Protein AF-A0A519KVG0-F1 (afdb_monomer_lite)

Secondary structure (DSSP, 8-state):
---------S--PPPEEE-----SSHHHHHHHHHHHHHHGGGTEEE-

Radius of gyration: 14.84 Å; chains: 1; bounding box: 24×31×38 Å

pLDDT: mean 82.71, std 15.0, range [50.72, 96.12]

Sequence (47 aa):
MTDTLVPPSGKQAAPKRLFIKTYGCQMNVYDSERMADVLRPLGYAQT

Foldseek 3Di:
DCPPDDDPDDDPDAAAEDEDDFDDDPVSVVVSVVVQVVCVVVRHDYD

Structure (mmCIF, N/CA/C/O backbone):
data_AF-A0A519KVG0-F1
#
_entry.id   AF-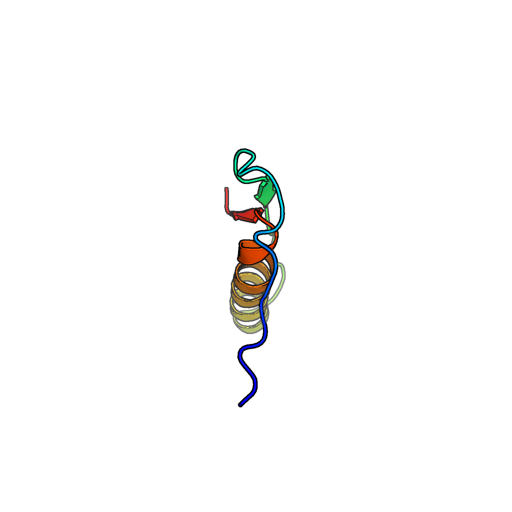A0A519KVG0-F1
#
loop_
_atom_site.group_PDB
_atom_site.id
_atom_site.type_symbol
_atom_site.label_atom_id
_atom_site.label_alt_id
_atom_site.label_comp_id
_atom_site.label_asym_id
_atom_site.label_entity_id
_atom_site.label_seq_id
_atom_site.pdbx_PDB_ins_code
_atom_site.Cartn_x
_atom_site.Cartn_y
_atom_site.Cartn_z
_atom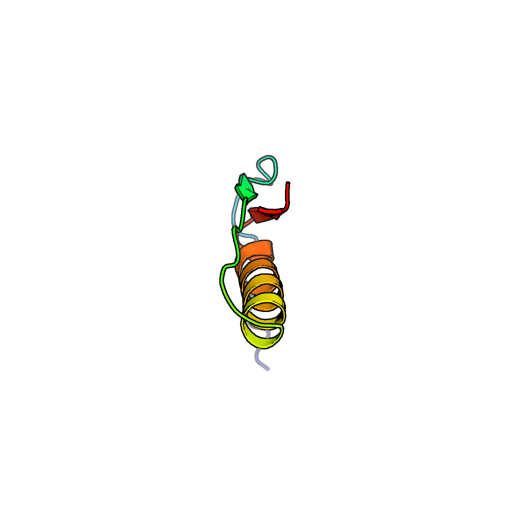_site.occupancy
_atom_site.B_iso_or_equiv
_atom_site.auth_seq_id
_atom_site.auth_comp_id
_atom_site.auth_asym_id
_atom_site.auth_atom_id
_atom_site.pdbx_PDB_model_num
ATOM 1 N N . MET A 1 1 ? -8.304 -22.895 28.104 1.00 52.12 1 MET A N 1
ATOM 2 C CA . MET A 1 1 ? -8.546 -21.673 28.894 1.00 52.12 1 MET A CA 1
ATOM 3 C C . MET A 1 1 ? -7.366 -20.742 28.691 1.00 52.12 1 MET A C 1
ATOM 5 O O . MET A 1 1 ? -6.403 -20.853 29.428 1.00 52.12 1 MET A O 1
ATOM 9 N N . THR A 1 2 ? -7.413 -19.891 27.674 1.00 50.72 2 THR A N 1
ATOM 10 C CA . THR A 1 2 ? -6.497 -18.748 27.521 1.00 50.72 2 THR A CA 1
ATOM 11 C C . THR A 1 2 ? -7.162 -17.785 26.547 1.00 50.72 2 THR A C 1
ATOM 13 O O . THR A 1 2 ? -6.841 -17.725 25.365 1.00 50.72 2 THR A O 1
ATOM 16 N N . ASP A 1 3 ? -8.180 -17.100 27.060 1.00 55.28 3 ASP A N 1
ATOM 17 C CA . ASP A 1 3 ? -8.742 -15.919 26.420 1.00 55.28 3 ASP A CA 1
ATOM 18 C C . ASP A 1 3 ? -7.743 -14.785 26.674 1.00 55.28 3 ASP A C 1
ATOM 20 O O . ASP A 1 3 ? -7.695 -14.189 27.753 1.00 55.28 3 ASP A O 1
ATOM 24 N N . THR A 1 4 ? -6.806 -14.610 25.743 1.00 63.00 4 THR A N 1
ATOM 25 C CA . THR A 1 4 ? -5.820 -13.533 25.815 1.00 63.00 4 THR A CA 1
ATOM 26 C C . THR A 1 4 ? -6.541 -12.232 25.491 1.00 63.00 4 THR A C 1
ATOM 28 O O . THR A 1 4 ? -6.659 -11.843 24.330 1.00 63.00 4 THR A O 1
ATOM 31 N N . LEU A 1 5 ? -7.043 -11.572 26.534 1.00 66.94 5 LEU A N 1
ATOM 32 C CA . LEU A 1 5 ? -7.638 -10.244 26.468 1.00 66.94 5 LEU A CA 1
ATOM 33 C C . LEU A 1 5 ? -6.589 -9.234 25.981 1.00 66.94 5 LEU A C 1
ATOM 35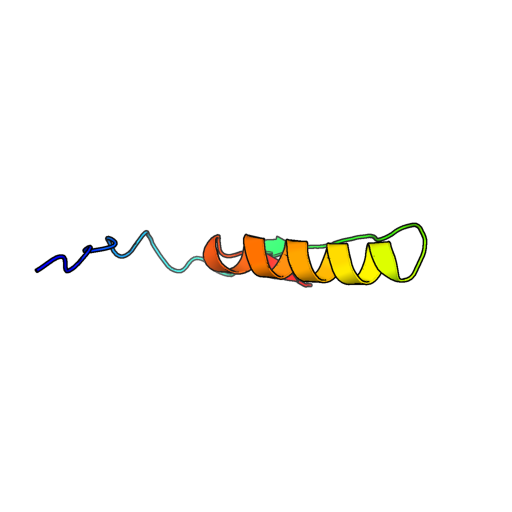 O O . LEU A 1 5 ? -5.788 -8.713 26.758 1.00 66.94 5 LEU A O 1
ATOM 39 N N . VAL A 1 6 ? -6.594 -8.953 24.679 1.00 63.47 6 VAL A N 1
ATOM 40 C CA . VAL A 1 6 ? -5.957 -7.759 24.121 1.00 63.47 6 VAL A CA 1
ATOM 41 C C . VAL A 1 6 ? -6.788 -6.558 24.584 1.00 63.47 6 VAL A C 1
ATOM 43 O O . VAL A 1 6 ? -7.979 -6.496 24.270 1.00 63.47 6 VAL A O 1
ATOM 46 N N . PRO A 1 7 ? -6.217 -5.600 25.336 1.00 60.78 7 PRO A N 1
ATOM 47 C CA . PRO A 1 7 ? -6.940 -4.382 25.667 1.00 60.78 7 PRO A CA 1
ATOM 48 C C . PRO A 1 7 ? -7.247 -3.620 24.367 1.00 60.78 7 PRO A C 1
ATOM 50 O O . PRO A 1 7 ? -6.396 -3.584 23.472 1.00 60.78 7 PRO A O 1
ATOM 53 N N . PRO A 1 8 ? -8.430 -2.993 24.225 1.00 59.84 8 PRO A N 1
ATOM 54 C CA . PRO A 1 8 ? -8.712 -2.130 23.087 1.00 59.84 8 PRO A CA 1
ATOM 55 C C . PRO A 1 8 ? -7.812 -0.893 23.186 1.00 59.84 8 PRO A C 1
ATOM 57 O O . PRO A 1 8 ? -8.108 0.083 23.877 1.00 59.84 8 PRO A O 1
ATOM 60 N N . SER A 1 9 ? -6.657 -0.965 22.532 1.00 59.22 9 SER A N 1
ATOM 61 C CA . SER A 1 9 ? -5.683 0.115 22.468 1.00 59.22 9 SER A CA 1
ATOM 62 C C . SER A 1 9 ? -6.277 1.309 21.725 1.00 59.22 9 SER A C 1
ATOM 64 O O . SER A 1 9 ? -6.383 1.279 20.508 1.00 59.22 9 SER A O 1
ATOM 66 N N . GLY A 1 10 ? -6.631 2.343 22.495 1.00 56.69 10 GLY A N 1
ATOM 67 C CA . GLY A 1 10 ? -6.486 3.766 22.174 1.00 56.69 10 GLY A CA 1
ATOM 68 C C . GLY A 1 10 ? -7.244 4.312 20.960 1.00 56.69 10 GLY A C 1
ATOM 69 O O . GLY A 1 10 ? -7.018 3.890 19.837 1.00 56.69 10 GLY A O 1
ATOM 70 N N . LYS A 1 11 ? -8.083 5.332 21.207 1.00 56.72 11 LYS A N 1
ATOM 71 C CA . LYS A 1 11 ? -8.639 6.319 20.251 1.00 56.72 11 LYS A CA 1
ATOM 72 C C . LYS A 1 11 ? -8.299 6.048 18.777 1.00 56.72 11 LYS A C 1
ATOM 74 O O . LYS A 1 11 ? -7.166 6.285 18.364 1.00 56.72 11 LYS A O 1
ATOM 79 N N . GLN A 1 12 ? -9.310 5.681 17.986 1.00 62.53 12 GLN A N 1
ATOM 80 C CA . GLN A 1 12 ? -9.267 5.705 16.519 1.00 62.53 12 GLN A CA 1
ATOM 81 C C . GLN A 1 12 ? -9.018 7.146 16.040 1.00 62.53 12 GLN A C 1
ATOM 83 O O . GLN A 1 12 ? -9.935 7.892 15.705 1.00 62.53 12 GLN A O 1
ATOM 88 N N . ALA A 1 13 ? -7.762 7.579 16.096 1.00 66.56 13 ALA A N 1
ATOM 89 C CA . ALA A 1 13 ? -7.291 8.763 15.410 1.00 66.56 13 ALA A CA 1
ATOM 90 C C . ALA A 1 13 ? -7.301 8.467 13.906 1.00 66.56 13 ALA A C 1
ATOM 92 O O . ALA A 1 13 ? -7.133 7.316 13.497 1.00 66.56 13 ALA A O 1
ATOM 93 N N . ALA A 1 14 ? -7.510 9.501 13.090 1.00 75.31 14 ALA A N 1
ATOM 94 C CA . ALA A 1 14 ? -7.452 9.368 11.639 1.00 75.31 14 ALA A CA 1
ATOM 95 C C . ALA A 1 14 ? -6.168 8.623 11.216 1.00 75.31 14 ALA A C 1
ATOM 97 O O . ALA A 1 14 ? -5.112 8.851 11.822 1.00 75.31 14 ALA A O 1
ATOM 98 N N . PRO A 1 15 ? -6.242 7.736 10.206 1.00 82.06 15 PRO A N 1
ATOM 99 C CA . PRO A 1 15 ? -5.105 6.923 9.816 1.00 82.06 15 PRO A CA 1
ATOM 100 C C . PRO A 1 15 ? -3.919 7.809 9.430 1.00 82.06 15 PRO A C 1
ATOM 102 O O . PRO A 1 15 ? -4.042 8.773 8.668 1.00 82.06 15 PRO A O 1
ATOM 105 N N . LYS A 1 16 ? -2.753 7.484 9.984 1.00 89.19 16 LYS A N 1
ATOM 106 C CA . LYS A 1 16 ? -1.483 8.132 9.676 1.00 89.19 16 LYS A CA 1
ATOM 107 C C . LYS A 1 16 ? -1.125 7.819 8.230 1.00 89.19 16 LYS A C 1
ATOM 109 O O . LYS A 1 16 ? -1.092 6.663 7.823 1.00 89.19 16 LYS A O 1
ATOM 114 N N . ARG A 1 17 ? -0.843 8.859 7.455 1.00 92.06 17 ARG A N 1
ATOM 115 C CA . ARG A 1 17 ? -0.462 8.729 6.047 1.00 92.06 17 ARG A CA 1
ATOM 116 C C . ARG A 1 17 ? 0.914 8.072 5.921 1.00 92.06 17 ARG A C 1
ATOM 118 O O . ARG A 1 17 ? 1.861 8.501 6.577 1.00 92.06 17 ARG A O 1
ATOM 125 N N . LEU A 1 18 ? 1.011 7.054 5.075 1.00 92.00 18 LEU A N 1
ATOM 126 C CA . LEU A 1 18 ? 2.222 6.299 4.770 1.00 92.00 18 LEU A CA 1
ATOM 127 C C . LEU A 1 18 ? 2.542 6.446 3.281 1.00 92.00 18 LEU A C 1
ATOM 129 O O . LEU A 1 18 ? 1.750 6.053 2.432 1.00 92.00 18 LEU A O 1
ATOM 133 N N . PHE A 1 19 ? 3.724 6.971 2.973 1.00 93.94 19 PHE A N 1
ATOM 134 C CA . PHE A 1 19 ? 4.250 7.031 1.613 1.00 93.94 19 PHE A CA 1
ATOM 135 C C . PHE A 1 19 ? 5.478 6.127 1.522 1.00 93.94 19 PHE A C 1
ATOM 137 O O . PHE A 1 19 ? 6.469 6.362 2.214 1.00 93.94 19 PHE A O 1
ATOM 144 N N . ILE A 1 20 ? 5.410 5.088 0.687 1.00 91.81 20 ILE A N 1
ATOM 145 C CA . ILE A 1 20 ? 6.531 4.175 0.451 1.00 91.81 20 ILE A CA 1
ATOM 146 C C . ILE A 1 20 ? 7.052 4.422 -0.955 1.00 91.81 20 ILE A C 1
ATOM 148 O O . ILE A 1 20 ? 6.323 4.278 -1.934 1.00 91.81 20 ILE A O 1
ATOM 152 N N . LYS A 1 21 ? 8.332 4.781 -1.048 1.00 93.44 21 LYS A N 1
ATOM 153 C CA . LYS A 1 21 ? 9.034 4.885 -2.321 1.00 93.44 21 LYS A CA 1
ATOM 154 C C . LYS A 1 21 ? 9.957 3.688 -2.481 1.00 93.44 21 LYS A C 1
ATOM 156 O O . LYS A 1 21 ? 10.968 3.578 -1.791 1.00 93.44 21 LYS A O 1
ATOM 161 N N . THR A 1 22 ? 9.590 2.807 -3.396 1.00 93.25 22 THR A N 1
ATOM 162 C CA . THR A 1 22 ? 10.354 1.605 -3.715 1.00 93.25 22 THR A CA 1
ATOM 163 C C . THR A 1 22 ? 11.410 1.919 -4.767 1.00 93.25 22 THR A C 1
ATOM 165 O O . THR A 1 22 ? 11.143 2.609 -5.750 1.00 93.25 22 THR A O 1
ATOM 168 N N . TYR A 1 23 ? 12.608 1.376 -4.578 1.00 92.38 23 TYR A N 1
ATOM 169 C CA . TYR A 1 23 ? 13.670 1.365 -5.577 1.00 92.38 23 TYR A CA 1
ATOM 170 C C . TYR A 1 23 ? 14.140 -0.080 -5.746 1.00 92.38 23 TYR A C 1
ATOM 172 O O . TYR A 1 23 ? 14.326 -0.768 -4.744 1.00 92.38 23 TYR A O 1
ATOM 180 N N . GLY A 1 24 ? 14.330 -0.540 -6.984 1.00 92.19 24 GLY A N 1
ATOM 181 C CA . GLY A 1 24 ? 14.824 -1.892 -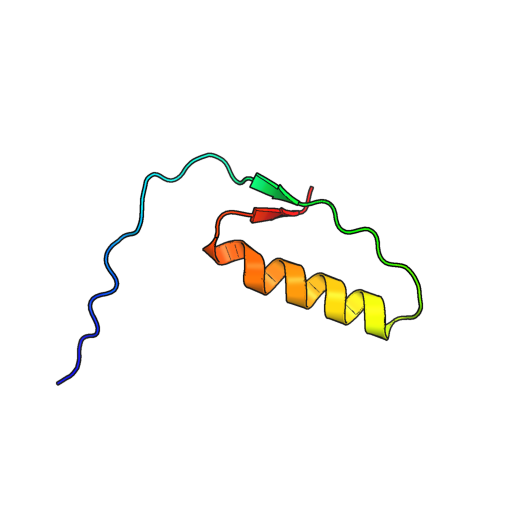7.261 1.00 92.19 24 GLY A CA 1
ATOM 182 C C . GLY A 1 24 ? 13.902 -2.705 -8.166 1.00 92.19 24 GLY A C 1
ATOM 183 O O . GLY A 1 24 ? 13.358 -2.178 -9.135 1.00 92.19 24 GLY A O 1
ATOM 184 N N . CYS A 1 25 ? 13.779 -4.002 -7.886 1.00 92.69 25 CYS A N 1
ATOM 185 C CA . CYS A 1 25 ? 13.041 -4.959 -8.713 1.00 92.69 25 CYS A CA 1
ATOM 186 C C . CYS A 1 25 ? 11.669 -5.316 -8.114 1.00 92.69 25 CYS A C 1
ATOM 188 O O . CYS A 1 25 ? 11.251 -4.766 -7.096 1.00 92.69 25 CYS A O 1
ATOM 190 N N . GLN A 1 26 ? 10.974 -6.276 -8.733 1.00 91.31 26 GLN A N 1
ATOM 191 C CA . GLN A 1 26 ? 9.665 -6.768 -8.275 1.00 91.31 26 GLN A CA 1
ATOM 192 C C . GLN A 1 26 ? 9.685 -7.272 -6.823 1.00 91.31 26 GLN A C 1
ATOM 194 O O . GLN A 1 26 ? 8.709 -7.110 -6.098 1.00 91.31 26 GLN A O 1
ATOM 199 N N . MET A 1 27 ? 10.816 -7.819 -6.367 1.00 96.12 27 MET A N 1
ATOM 200 C CA . MET A 1 27 ? 10.973 -8.261 -4.979 1.00 96.12 27 MET A CA 1
ATOM 201 C C . MET A 1 27 ? 10.812 -7.096 -3.992 1.00 96.12 27 MET A C 1
ATOM 203 O O . MET A 1 27 ? 10.117 -7.228 -2.991 1.00 96.12 27 MET A O 1
ATOM 207 N N . ASN A 1 28 ? 11.360 -5.920 -4.316 1.00 92.44 28 ASN A N 1
ATOM 208 C CA . ASN A 1 28 ? 11.221 -4.733 -3.475 1.00 92.44 28 ASN A CA 1
ATOM 209 C C . ASN A 1 28 ? 9.783 -4.190 -3.456 1.00 92.44 28 ASN A C 1
ATOM 211 O O . ASN A 1 28 ? 9.396 -3.555 -2.476 1.00 92.44 28 ASN A O 1
ATOM 215 N N . VAL A 1 29 ? 8.994 -4.424 -4.512 1.00 93.81 29 VAL A N 1
ATOM 216 C CA . VAL A 1 29 ? 7.567 -4.056 -4.557 1.00 93.81 29 VAL A CA 1
ATOM 217 C C . VAL A 1 29 ? 6.785 -4.914 -3.568 1.00 93.81 29 VAL A C 1
ATOM 219 O O . VAL A 1 29 ? 6.109 -4.370 -2.699 1.00 93.81 29 VAL A O 1
ATOM 222 N N . TYR A 1 30 ? 6.968 -6.234 -3.629 1.00 94.56 30 TYR A N 1
ATOM 223 C CA . TYR A 1 30 ? 6.325 -7.168 -2.704 1.00 94.56 30 TYR A CA 1
ATOM 224 C C . TYR A 1 30 ? 6.682 -6.873 -1.240 1.00 94.56 30 TYR A C 1
ATOM 226 O O . TYR A 1 30 ? 5.805 -6.799 -0.377 1.00 94.56 30 TYR A O 1
ATOM 234 N N . ASP A 1 31 ? 7.963 -6.625 -0.958 1.00 95.38 31 ASP A N 1
ATOM 235 C CA . ASP A 1 31 ? 8.400 -6.263 0.391 1.00 95.38 31 ASP A CA 1
ATOM 236 C C . ASP A 1 31 ? 7.756 -4.951 0.859 1.00 95.38 31 ASP A C 1
ATOM 238 O O . ASP A 1 31 ? 7.351 -4.831 2.015 1.00 95.38 31 ASP A O 1
ATOM 242 N N . SER A 1 32 ? 7.597 -3.979 -0.041 1.00 94.06 32 SER A N 1
ATOM 243 C CA . SER A 1 32 ? 6.963 -2.693 0.268 1.00 94.06 32 SER A CA 1
ATOM 244 C C . SER A 1 32 ? 5.484 -2.839 0.635 1.00 94.06 32 SER A C 1
ATOM 246 O O . SER A 1 32 ? 5.020 -2.196 1.578 1.00 94.06 32 SER A O 1
ATOM 248 N N . GLU A 1 33 ? 4.752 -3.711 -0.057 1.00 93.62 33 GLU A N 1
ATOM 249 C CA . GLU A 1 33 ? 3.359 -4.043 0.269 1.00 93.62 33 GLU A CA 1
ATOM 250 C C . GLU A 1 33 ? 3.262 -4.750 1.624 1.00 93.62 33 GLU A C 1
ATOM 252 O O . GLU A 1 33 ? 2.471 -4.360 2.487 1.00 93.62 33 GLU A O 1
ATOM 257 N N . ARG A 1 34 ? 4.152 -5.718 1.870 1.00 95.75 34 ARG A N 1
ATOM 258 C CA . ARG A 1 34 ? 4.215 -6.438 3.144 1.00 95.75 34 ARG A CA 1
ATOM 259 C C . ARG A 1 34 ? 4.534 -5.512 4.320 1.00 95.75 34 ARG A C 1
ATOM 261 O O . ARG A 1 34 ? 3.970 -5.676 5.401 1.00 95.75 34 ARG A O 1
ATOM 268 N N . MET A 1 35 ? 5.401 -4.516 4.132 1.00 94.38 35 MET A N 1
ATOM 269 C CA . MET A 1 35 ? 5.654 -3.491 5.150 1.00 94.38 35 MET A CA 1
ATOM 270 C C . MET A 1 35 ? 4.404 -2.653 5.446 1.00 94.38 35 MET A C 1
ATOM 272 O O . MET A 1 35 ? 4.157 -2.322 6.606 1.00 94.38 35 MET A O 1
ATOM 276 N N . ALA A 1 36 ? 3.597 -2.322 4.434 1.00 94.56 36 ALA A N 1
ATOM 277 C CA . ALA A 1 36 ? 2.354 -1.581 4.637 1.00 94.56 36 ALA A CA 1
ATOM 278 C C . ALA A 1 36 ? 1.341 -2.380 5.475 1.00 94.56 36 ALA A C 1
ATOM 280 O O . ALA A 1 36 ? 0.716 -1.819 6.377 1.00 94.56 36 ALA A O 1
ATOM 281 N N . ASP A 1 37 ? 1.227 -3.689 5.239 1.00 94.00 37 ASP A N 1
ATOM 282 C CA . ASP A 1 37 ? 0.349 -4.576 6.010 1.00 94.00 37 ASP A CA 1
ATOM 283 C C . ASP A 1 37 ? 0.731 -4.632 7.494 1.00 94.00 37 ASP A C 1
ATOM 285 O O . ASP A 1 37 ? -0.137 -4.550 8.363 1.00 94.00 37 ASP A O 1
ATOM 289 N N . VAL A 1 38 ? 2.030 -4.710 7.796 1.00 94.38 38 VAL A N 1
ATOM 290 C CA . VAL A 1 38 ? 2.545 -4.725 9.177 1.00 94.38 38 VAL A CA 1
ATOM 291 C C . VAL A 1 38 ? 2.238 -3.417 9.913 1.00 94.38 38 VAL A C 1
ATOM 293 O O . VAL A 1 38 ? 2.021 -3.423 11.125 1.00 94.38 38 VAL A O 1
ATOM 296 N N . LEU A 1 39 ? 2.190 -2.292 9.199 1.00 92.25 39 LEU A N 1
ATOM 297 C CA . LEU A 1 39 ? 1.932 -0.976 9.785 1.00 92.25 39 LEU A CA 1
ATOM 298 C C . LEU A 1 39 ? 0.433 -0.648 9.919 1.00 92.25 39 LEU A C 1
ATOM 300 O O . LEU A 1 39 ? 0.086 0.251 10.692 1.00 92.25 39 LEU A O 1
ATOM 304 N N . ARG A 1 40 ? -0.472 -1.377 9.246 1.00 91.06 40 ARG A N 1
ATOM 305 C CA . ARG A 1 40 ? -1.930 -1.151 9.350 1.00 91.06 40 ARG A CA 1
ATOM 306 C C . ARG A 1 40 ? -2.469 -1.226 10.785 1.00 91.06 40 ARG A C 1
ATOM 308 O 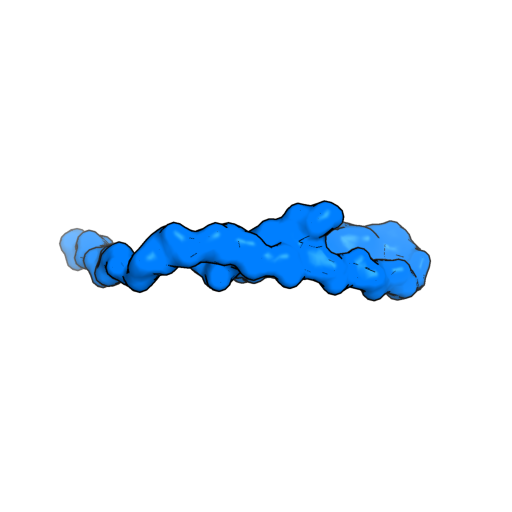O . ARG A 1 40 ? -3.184 -0.300 11.167 1.00 91.06 40 ARG A O 1
ATOM 315 N N . PRO A 1 41 ? -2.136 -2.239 11.614 1.00 90.75 41 PRO A N 1
ATOM 316 C CA . PRO A 1 41 ? -2.619 -2.310 12.998 1.00 90.75 41 PRO A CA 1
ATOM 317 C C . PRO A 1 41 ? -2.155 -1.138 13.871 1.00 90.75 41 PRO A C 1
ATOM 319 O O . PRO A 1 41 ? -2.782 -0.830 14.879 1.00 90.75 41 PRO A O 1
ATOM 322 N N . LEU A 1 42 ? -1.074 -0.461 13.475 1.00 90.31 42 LEU A N 1
ATOM 323 C CA . LEU A 1 42 ? -0.547 0.728 14.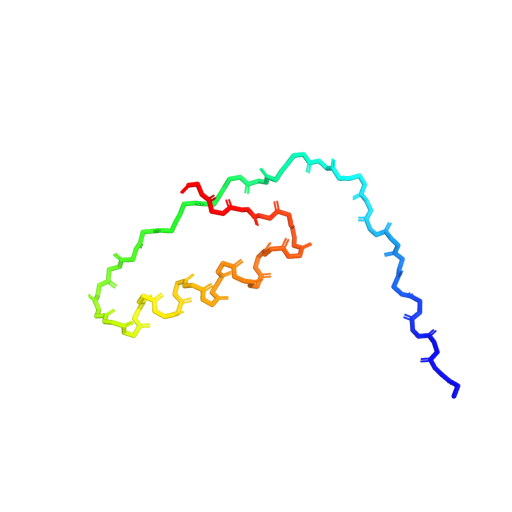150 1.00 90.31 42 LEU A CA 1
ATOM 324 C C . LEU A 1 42 ? -1.217 2.029 13.669 1.00 90.31 42 LEU A C 1
ATOM 326 O O . LEU A 1 42 ? -0.818 3.125 14.073 1.00 90.31 42 LEU A O 1
ATOM 330 N N . GLY A 1 43 ? -2.226 1.912 12.801 1.00 90.31 43 GLY A N 1
ATOM 331 C CA . GLY A 1 43 ? -3.011 3.021 12.278 1.00 90.31 43 GLY A CA 1
ATOM 332 C C . GLY A 1 43 ? -2.380 3.725 11.082 1.00 90.31 43 GLY A C 1
ATOM 333 O O . GLY A 1 43 ? -2.743 4.869 10.830 1.00 90.31 43 GLY A O 1
ATOM 334 N N . TYR A 1 44 ? -1.444 3.102 10.359 1.00 92.31 44 TYR A N 1
ATOM 335 C CA . TYR A 1 44 ? -0.919 3.658 9.109 1.00 92.31 44 TYR A CA 1
ATOM 336 C C . TYR A 1 44 ? -1.744 3.200 7.902 1.00 92.31 44 TYR A C 1
ATOM 338 O O . TYR A 1 44 ? -2.123 2.034 7.803 1.00 92.31 44 TYR A O 1
ATOM 346 N N . ALA A 1 45 ? -1.982 4.108 6.959 1.00 91.06 45 ALA A N 1
ATOM 347 C CA . ALA A 1 45 ? -2.621 3.824 5.680 1.00 91.06 45 ALA A CA 1
ATOM 348 C C . ALA A 1 45 ? -1.805 4.433 4.539 1.00 91.06 45 ALA A C 1
ATOM 350 O O . ALA A 1 45 ? -1.328 5.566 4.654 1.00 91.06 45 ALA A O 1
ATOM 351 N N . GLN A 1 46 ? -1.652 3.681 3.448 1.00 89.62 46 GLN A N 1
ATOM 352 C CA . GLN A 1 46 ? -1.016 4.198 2.240 1.00 89.62 46 GLN A CA 1
ATOM 353 C C . GLN A 1 46 ? -1.816 5.379 1.680 1.00 89.62 46 GLN A C 1
ATOM 355 O O . GLN A 1 46 ? -3.047 5.387 1.742 1.00 89.62 46 GLN A O 1
ATOM 360 N N . THR A 1 47 ? -1.091 6.390 1.207 1.00 81.12 47 THR A N 1
ATOM 361 C CA . THR A 1 47 ? -1.645 7.562 0.510 1.00 81.12 47 THR A CA 1
ATOM 362 C C . THR A 1 47 ? -1.915 7.295 -0.951 1.00 81.12 47 THR A C 1
ATOM 364 O O . THR A 1 47 ? -1.039 6.649 -1.568 1.00 81.12 47 THR A O 1
#